Protein AF-A0A8S2TQT3-F1 (afdb_monomer_lite)

Radius of gyration: 25.9 Å; chains: 1; bounding box: 58×27×67 Å

Sequence (89 aa):
IHFAGTETASVWMGYMDGAIDAGRRAACEVLHALAVEPLSTEDLACTYQNRCTEYEHKKREKSQYPTYRYLFSFIVVVLAFLFYIVYTK

Organism: NCBI:txid1234261

InterPro domains:
  IPR002937 Amine oxidase [PF01593] (1-31)
  IPR036188 FAD/NAD(P)-binding domain superfamily [G3DSA:3.50.50.60] (1-43)
  IPR050703 Flavin Monoamine Oxidase [PTHR43563] (1-77)

Structure (mmCIF, N/CA/C/O backbone):
data_AF-A0A8S2TQT3-F1
#
_entry.id   AF-A0A8S2TQT3-F1
#
loop_
_atom_site.group_PDB
_atom_site.id
_atom_site.type_symbol
_atom_site.label_atom_id
_atom_site.label_alt_id
_atom_site.label_comp_id
_atom_site.label_asym_id
_atom_site.label_entity_id
_atom_site.label_seq_id
_atom_site.pdbx_PDB_ins_code
_atom_site.Cartn_x
_atom_site.Cartn_y
_atom_site.Cartn_z
_atom_site.occupancy
_atom_site.B_iso_or_equiv
_atom_site.auth_seq_id
_atom_site.auth_comp_id
_atom_site.auth_asym_id
_atom_site.auth_atom_id
_atom_site.pdbx_PDB_model_num
ATOM 1 N N . ILE A 1 1 ? -3.727 -8.224 19.777 1.00 87.06 1 ILE A N 1
ATOM 2 C CA . ILE A 1 1 ? -2.562 -7.826 18.949 1.00 87.06 1 ILE A CA 1
ATOM 3 C C . ILE A 1 1 ? -2.997 -7.975 17.501 1.00 87.06 1 ILE A C 1
ATOM 5 O O . ILE A 1 1 ? -3.500 -9.040 17.169 1.00 87.06 1 ILE A O 1
ATOM 9 N N . HIS A 1 2 ? -2.876 -6.919 16.694 1.00 92.06 2 HIS A N 1
ATOM 10 C CA . HIS A 1 2 ? -3.266 -6.921 15.280 1.00 92.06 2 HIS A CA 1
ATOM 11 C C . HIS A 1 2 ? -2.012 -7.053 14.421 1.00 92.06 2 HIS A C 1
ATOM 13 O O . HIS A 1 2 ? -1.057 -6.301 14.616 1.00 92.06 2 HIS A O 1
ATOM 19 N N . PHE A 1 3 ? -2.005 -8.019 13.504 1.00 93.38 3 PHE A N 1
ATOM 20 C CA . PHE A 1 3 ? -0.867 -8.268 12.625 1.00 93.38 3 PHE A CA 1
ATOM 21 C C . PHE A 1 3 ? -1.069 -7.583 11.273 1.00 93.38 3 PHE A C 1
ATOM 23 O O . PHE A 1 3 ? -2.124 -7.714 10.644 1.00 93.38 3 PHE A O 1
ATOM 30 N N . ALA A 1 4 ? -0.025 -6.882 10.834 1.00 94.50 4 ALA A N 1
ATOM 31 C CA . ALA A 1 4 ? 0.072 -6.265 9.523 1.00 94.50 4 ALA A CA 1
ATOM 32 C C . ALA A 1 4 ? 1.473 -6.494 8.955 1.00 94.50 4 ALA A C 1
ATOM 34 O O . ALA A 1 4 ? 2.474 -6.205 9.607 1.00 94.50 4 ALA A O 1
ATOM 35 N N . GLY A 1 5 ? 1.516 -6.996 7.729 1.00 92.06 5 GLY A N 1
ATOM 36 C CA . GLY A 1 5 ? 2.730 -7.357 7.007 1.00 92.06 5 GLY A CA 1
ATOM 37 C C . GLY A 1 5 ? 2.367 -7.845 5.611 1.00 92.06 5 GLY A C 1
ATOM 38 O O . GLY A 1 5 ? 1.214 -8.213 5.362 1.00 92.06 5 GLY A O 1
ATOM 39 N N . THR A 1 6 ? 3.331 -7.842 4.692 1.00 95.31 6 THR A N 1
ATOM 40 C CA . THR A 1 6 ? 3.122 -8.264 3.293 1.00 95.31 6 THR A CA 1
ATOM 41 C C . THR A 1 6 ? 2.600 -9.698 3.160 1.00 95.31 6 THR A C 1
ATOM 43 O O . THR A 1 6 ? 1.964 -10.033 2.169 1.00 95.31 6 THR A O 1
ATOM 46 N N . GLU A 1 7 ? 2.847 -10.534 4.161 1.00 95.12 7 GLU A N 1
ATOM 47 C CA . GLU A 1 7 ? 2.415 -11.924 4.290 1.00 95.12 7 GLU A CA 1
ATOM 48 C C . GLU A 1 7 ? 0.959 -12.077 4.760 1.00 95.12 7 GLU A C 1
ATOM 50 O O . GLU A 1 7 ? 0.387 -13.156 4.663 1.00 95.12 7 GLU A O 1
ATOM 55 N N . THR A 1 8 ? 0.347 -10.994 5.248 1.00 93.31 8 THR A N 1
ATOM 56 C CA . THR A 1 8 ? -1.060 -10.947 5.700 1.00 93.31 8 THR A CA 1
ATOM 57 C C . THR A 1 8 ? -1.949 -10.112 4.773 1.00 93.31 8 THR A C 1
ATOM 59 O O . THR A 1 8 ? -3.075 -9.747 5.132 1.00 93.31 8 THR A O 1
ATOM 62 N N . ALA A 1 9 ? -1.420 -9.762 3.600 1.00 93.75 9 ALA A N 1
ATOM 63 C CA . ALA A 1 9 ? -2.121 -9.011 2.575 1.00 93.75 9 ALA A CA 1
ATOM 64 C C . ALA A 1 9 ? -3.139 -9.901 1.854 1.00 93.75 9 ALA A C 1
ATOM 66 O O . ALA A 1 9 ? -2.851 -11.052 1.533 1.00 93.75 9 ALA A O 1
ATOM 67 N N . SER A 1 10 ? -4.323 -9.355 1.574 1.00 90.31 10 SER A N 1
ATOM 68 C CA . SER A 1 10 ? -5.376 -10.070 0.841 1.00 90.31 10 SER A CA 1
ATOM 69 C C . SER A 1 10 ? -5.012 -10.267 -0.636 1.00 90.31 10 SER A C 1
ATOM 71 O O . SER A 1 10 ? -5.334 -11.283 -1.250 1.00 90.31 10 SER A O 1
ATOM 73 N N . VAL A 1 11 ? -4.289 -9.293 -1.190 1.00 89.25 11 VAL A N 1
ATOM 74 C CA . VAL A 1 11 ? -3.801 -9.254 -2.566 1.00 89.25 11 VAL A CA 1
ATOM 75 C C . VAL A 1 11 ? -2.362 -8.740 -2.547 1.00 89.25 11 VAL A C 1
ATOM 77 O O . VAL A 1 11 ? -1.966 -8.013 -1.636 1.00 89.25 11 VAL A O 1
ATOM 80 N N . TRP A 1 12 ? -1.574 -9.109 -3.559 1.00 91.56 12 TRP A N 1
ATOM 81 C CA . TRP A 1 12 ? -0.188 -8.653 -3.721 1.00 91.56 12 TRP A CA 1
ATOM 82 C C . TRP A 1 12 ? 0.720 -9.034 -2.541 1.00 91.56 12 TRP A C 1
ATOM 84 O O . TRP A 1 12 ? 1.554 -8.240 -2.102 1.00 91.56 12 TRP A O 1
ATOM 94 N N . MET A 1 13 ? 0.575 -10.262 -2.028 1.00 93.44 13 MET A N 1
ATOM 95 C CA . MET A 1 13 ? 1.455 -10.774 -0.976 1.00 93.44 13 MET A CA 1
ATOM 96 C C . MET A 1 13 ? 2.929 -10.696 -1.389 1.00 93.44 13 MET A C 1
ATOM 98 O O . MET A 1 13 ? 3.286 -11.021 -2.520 1.00 93.44 13 MET A O 1
ATOM 102 N N . GLY A 1 14 ? 3.781 -10.258 -0.462 1.00 91.94 14 GLY A N 1
ATOM 103 C CA . GLY A 1 14 ? 5.213 -10.034 -0.705 1.00 91.94 14 GLY A CA 1
ATOM 104 C C . GLY A 1 14 ? 5.557 -8.729 -1.439 1.00 91.94 14 GLY A C 1
ATOM 105 O O . GLY A 1 14 ? 6.737 -8.438 -1.625 1.00 91.94 14 GLY A O 1
ATOM 106 N N . TYR A 1 15 ? 4.565 -7.919 -1.824 1.00 92.12 15 TYR A N 1
ATOM 107 C CA . TYR A 1 15 ? 4.774 -6.612 -2.453 1.00 92.12 15 TYR A CA 1
ATOM 108 C C . TYR A 1 15 ? 4.405 -5.459 -1.515 1.00 92.12 15 TYR A C 1
ATOM 110 O O . TYR A 1 15 ? 3.577 -5.599 -0.613 1.00 92.12 15 TYR A O 1
ATOM 118 N N . MET A 1 16 ? 4.993 -4.284 -1.768 1.00 90.94 16 MET A N 1
ATOM 119 C CA . MET A 1 16 ? 4.764 -3.074 -0.968 1.00 90.94 16 MET A CA 1
ATOM 120 C C . MET A 1 16 ? 3.280 -2.678 -0.915 1.00 90.94 16 MET A C 1
ATOM 122 O O . MET A 1 16 ? 2.785 -2.317 0.151 1.00 90.94 16 MET A O 1
ATOM 126 N N . ASP A 1 17 ? 2.556 -2.810 -2.031 1.00 88.56 17 ASP A N 1
ATOM 127 C CA . ASP A 1 17 ? 1.117 -2.520 -2.090 1.00 88.56 17 ASP A CA 1
ATOM 128 C C . ASP A 1 17 ? 0.306 -3.446 -1.167 1.00 88.56 17 ASP A C 1
ATOM 130 O O . ASP A 1 17 ? -0.617 -2.992 -0.491 1.00 88.56 17 ASP A O 1
ATOM 134 N N . GLY A 1 18 ? 0.705 -4.718 -1.050 1.00 92.19 18 GLY A N 1
ATOM 135 C CA . GLY A 1 18 ? 0.101 -5.659 -0.107 1.00 92.19 18 GLY A CA 1
ATOM 136 C C . GLY A 1 18 ? 0.354 -5.275 1.356 1.00 92.19 18 GLY A C 1
ATOM 137 O O . GLY A 1 18 ? -0.550 -5.362 2.185 1.00 92.19 18 GLY A O 1
ATOM 138 N N . ALA A 1 19 ? 1.551 -4.774 1.683 1.00 94.62 19 ALA A N 1
ATOM 139 C CA . ALA A 1 19 ? 1.848 -4.244 3.021 1.00 94.62 19 ALA A CA 1
ATOM 140 C C . ALA A 1 19 ? 0.944 -3.055 3.391 1.00 94.62 19 ALA A C 1
ATOM 142 O O . ALA A 1 19 ? 0.475 -2.965 4.527 1.00 94.62 19 ALA A O 1
ATOM 143 N N . ILE A 1 20 ? 0.686 -2.154 2.435 1.00 91.12 20 ILE A N 1
ATOM 144 C CA . ILE A 1 20 ? -0.189 -0.990 2.633 1.00 91.12 20 ILE A CA 1
ATOM 145 C C . ILE A 1 20 ? -1.628 -1.440 2.920 1.00 91.12 20 ILE A C 1
ATOM 147 O O . ILE A 1 20 ? -2.266 -0.902 3.829 1.00 91.12 20 ILE A O 1
ATOM 151 N N . ASP A 1 21 ? -2.132 -2.426 2.175 1.00 90.00 21 ASP A N 1
ATOM 152 C CA . ASP A 1 21 ? -3.479 -2.971 2.369 1.00 90.00 21 ASP A CA 1
ATOM 153 C C . ASP A 1 21 ? -3.627 -3.661 3.735 1.00 90.00 21 ASP A C 1
ATOM 155 O O . ASP A 1 21 ? -4.515 -3.324 4.524 1.00 90.00 21 ASP A O 1
ATOM 159 N N . ALA A 1 22 ? -2.685 -4.547 4.079 1.00 94.75 22 ALA A N 1
ATOM 160 C CA . ALA A 1 22 ? -2.663 -5.227 5.373 1.00 94.75 22 ALA A CA 1
ATOM 161 C C . ALA A 1 22 ? -2.583 -4.242 6.556 1.00 94.75 22 ALA A C 1
ATOM 163 O O . ALA A 1 22 ? -3.268 -4.423 7.564 1.00 94.75 22 ALA A O 1
ATOM 164 N N . GLY A 1 23 ? -1.788 -3.173 6.426 1.00 93.94 23 GLY A N 1
ATOM 165 C CA . GLY A 1 23 ? -1.684 -2.112 7.430 1.00 93.94 23 GLY A CA 1
ATOM 166 C C . GLY A 1 23 ? -2.979 -1.324 7.611 1.00 93.94 23 GLY A C 1
ATOM 167 O O . GLY A 1 23 ? -3.393 -1.073 8.743 1.00 93.94 23 GLY A O 1
ATOM 168 N N . ARG A 1 24 ? -3.662 -0.978 6.513 1.00 92.31 24 ARG A N 1
ATOM 169 C CA . ARG A 1 24 ? -4.963 -0.291 6.557 1.00 92.31 24 ARG A CA 1
ATOM 170 C C . ARG A 1 24 ? -6.017 -1.132 7.265 1.00 92.31 24 ARG A C 1
ATOM 172 O O . ARG A 1 24 ? -6.747 -0.608 8.102 1.00 92.31 24 ARG A O 1
ATOM 179 N N . ARG A 1 25 ? -6.060 -2.432 6.964 1.00 94.06 25 ARG A N 1
ATOM 180 C CA . ARG A 1 25 ? -6.950 -3.380 7.638 1.00 94.06 25 ARG A CA 1
ATOM 181 C C . ARG A 1 25 ? -6.685 -3.400 9.143 1.00 94.06 25 ARG A C 1
ATOM 183 O O . ARG A 1 25 ? -7.608 -3.165 9.916 1.00 94.06 25 ARG A O 1
ATOM 190 N N . ALA A 1 26 ? -5.435 -3.608 9.557 1.00 94.81 26 ALA A N 1
ATOM 191 C CA . ALA A 1 26 ? -5.086 -3.642 10.976 1.00 94.81 26 ALA A CA 1
ATOM 192 C C . ALA A 1 26 ? -5.401 -2.316 11.691 1.00 94.81 26 ALA A C 1
ATOM 194 O O . ALA A 1 26 ? -5.873 -2.330 12.824 1.00 94.81 26 ALA A O 1
ATOM 195 N N . ALA A 1 27 ? -5.203 -1.169 11.032 1.00 91.69 27 ALA A N 1
ATOM 196 C CA . ALA A 1 27 ? -5.584 0.130 11.580 1.00 91.69 27 ALA A CA 1
ATOM 197 C C . ALA A 1 27 ? -7.103 0.241 11.797 1.00 91.69 27 ALA A C 1
ATOM 199 O O . ALA A 1 27 ? -7.525 0.674 12.867 1.00 91.69 27 ALA A O 1
ATOM 200 N N . CYS A 1 28 ? -7.924 -0.198 10.835 1.00 89.06 28 CYS A N 1
ATOM 201 C CA . CYS A 1 28 ? -9.379 -0.267 11.010 1.00 89.06 28 CYS A CA 1
ATOM 202 C C . CYS A 1 28 ? -9.779 -1.181 12.173 1.00 89.06 28 CYS A C 1
ATOM 204 O O . CYS A 1 28 ? -10.648 -0.814 12.958 1.00 89.06 28 CYS A O 1
ATOM 206 N N . GLU A 1 29 ? -9.140 -2.345 12.314 1.00 92.69 29 GLU A N 1
ATOM 207 C CA . GLU A 1 29 ? -9.411 -3.262 13.426 1.00 92.69 29 GLU A CA 1
ATOM 208 C C . GLU A 1 29 ? -9.096 -2.617 14.786 1.00 92.69 29 GLU A C 1
ATOM 210 O O . GLU A 1 29 ? -9.888 -2.739 15.719 1.00 92.69 29 GLU A O 1
ATOM 215 N N . VAL A 1 30 ? -7.982 -1.881 14.891 1.00 93.38 30 VAL A N 1
ATOM 216 C CA . VAL A 1 30 ? -7.613 -1.136 16.106 1.00 93.38 30 VAL A CA 1
ATOM 217 C C . VAL A 1 30 ? -8.606 -0.011 16.388 1.00 93.38 30 VAL A C 1
ATOM 219 O O . VAL A 1 30 ? -9.074 0.114 17.515 1.00 93.38 30 VAL A O 1
ATOM 222 N N . LEU A 1 31 ? -8.955 0.798 15.384 1.00 90.44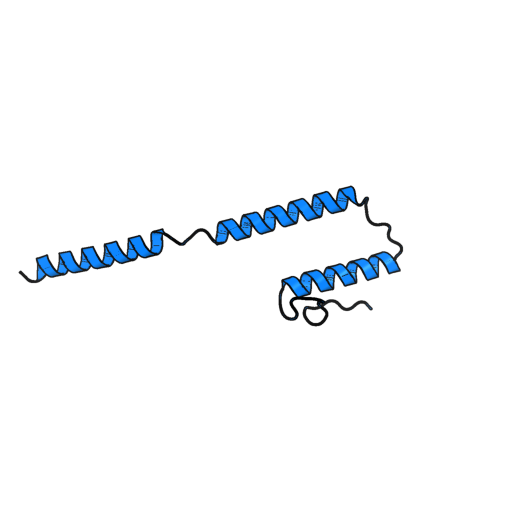 31 LEU A N 1
ATOM 223 C CA . LEU A 1 31 ? -9.917 1.895 15.544 1.00 90.44 31 LEU A CA 1
ATOM 224 C C . LEU A 1 31 ? -11.283 1.378 16.004 1.00 90.44 31 LEU A C 1
ATOM 226 O O . LEU A 1 31 ? -11.874 1.939 16.925 1.00 90.44 31 LEU A O 1
ATOM 230 N N . HIS A 1 32 ? -11.739 0.270 15.416 1.00 87.50 32 HIS A N 1
ATOM 231 C CA . HIS A 1 32 ? -12.976 -0.390 15.811 1.00 87.50 32 HIS A CA 1
ATOM 232 C C . HIS A 1 32 ? -12.907 -0.916 17.250 1.00 87.50 32 HIS A C 1
ATOM 234 O O . HIS A 1 32 ? -13.829 -0.691 18.030 1.00 87.50 32 HIS A O 1
ATOM 240 N N . ALA A 1 33 ? -11.798 -1.557 17.633 1.00 92.25 33 ALA A N 1
ATOM 241 C CA . ALA A 1 33 ? -11.593 -2.050 18.994 1.00 92.25 33 ALA A CA 1
ATOM 242 C C . ALA A 1 33 ? -11.538 -0.922 20.039 1.00 92.25 33 ALA A C 1
ATOM 244 O O . ALA A 1 33 ? -11.945 -1.120 21.182 1.00 92.25 33 ALA A O 1
ATOM 245 N N . LEU A 1 34 ? -11.054 0.259 19.652 1.00 93.44 34 LEU A N 1
ATOM 246 C CA . LEU A 1 34 ? -10.994 1.444 20.508 1.00 93.44 34 LEU A CA 1
ATOM 247 C C . LEU A 1 34 ? -12.288 2.274 20.489 1.00 93.44 34 LEU A C 1
ATOM 249 O O . LEU A 1 34 ? -12.341 3.298 21.167 1.00 93.44 34 LEU A O 1
ATOM 253 N N . ALA A 1 35 ? -13.307 1.860 19.724 1.00 87.94 35 ALA A N 1
ATOM 254 C CA . ALA A 1 35 ? -14.534 2.623 19.479 1.00 87.94 35 ALA A CA 1
ATOM 255 C C . ALA A 1 35 ? -14.261 4.082 19.059 1.00 87.94 35 ALA A C 1
ATOM 257 O O . ALA A 1 35 ? -15.033 4.992 19.362 1.00 87.94 35 ALA A O 1
ATOM 258 N N . VAL A 1 36 ? -13.140 4.307 18.368 1.00 81.44 36 VAL A N 1
ATOM 259 C CA . VAL A 1 36 ? -12.804 5.616 17.818 1.00 81.44 36 VAL A CA 1
ATOM 260 C C . VAL A 1 36 ? -13.685 5.799 16.598 1.00 81.44 36 VAL A C 1
ATOM 262 O O . VAL A 1 36 ? -13.489 5.130 15.580 1.00 81.44 36 VAL A O 1
ATOM 265 N N . GLU A 1 37 ? -14.671 6.687 16.707 1.00 71.88 37 GLU A N 1
ATOM 266 C CA . GLU A 1 37 ? -15.390 7.133 15.524 1.00 71.88 37 GLU A CA 1
ATOM 267 C C . GLU A 1 37 ? -14.366 7.776 14.582 1.00 71.88 37 GLU A C 1
ATOM 269 O O . GLU A 1 37 ? -13.590 8.639 15.015 1.00 71.88 37 GLU A O 1
ATOM 274 N N . PRO A 1 38 ? -14.282 7.337 13.317 1.00 64.44 38 PRO A N 1
ATOM 275 C CA . PRO A 1 38 ? -13.389 7.988 12.382 1.00 64.44 38 PRO A CA 1
ATOM 276 C C . PRO A 1 38 ? -13.797 9.461 12.278 1.00 64.44 38 PRO A C 1
ATOM 278 O O . PRO A 1 38 ? -14.990 9.769 12.234 1.00 64.44 38 PRO A O 1
ATOM 281 N N . LEU A 1 39 ? -12.804 10.363 12.212 1.00 63.91 39 LEU A N 1
ATOM 282 C CA . LEU A 1 39 ? -13.021 11.721 11.701 1.00 63.91 39 LEU A CA 1
ATOM 283 C C . LEU A 1 39 ? -13.949 11.621 10.488 1.00 63.91 39 LEU A C 1
ATOM 285 O O . LEU A 1 39 ? -13.803 10.671 9.711 1.00 63.91 39 LEU A O 1
ATOM 289 N N . SER A 1 40 ? -14.888 12.562 10.371 1.00 67.00 40 SER A N 1
ATOM 290 C CA . SER A 1 40 ? -15.947 12.548 9.362 1.00 67.00 40 SER A CA 1
ATOM 291 C C . SER A 1 40 ? -15.442 11.965 8.036 1.00 67.00 40 SER A C 1
ATOM 293 O O . SER A 1 40 ? -14.352 12.300 7.563 1.00 67.00 40 SER A O 1
ATOM 295 N N . THR A 1 41 ? -16.188 11.022 7.453 1.00 66.75 41 THR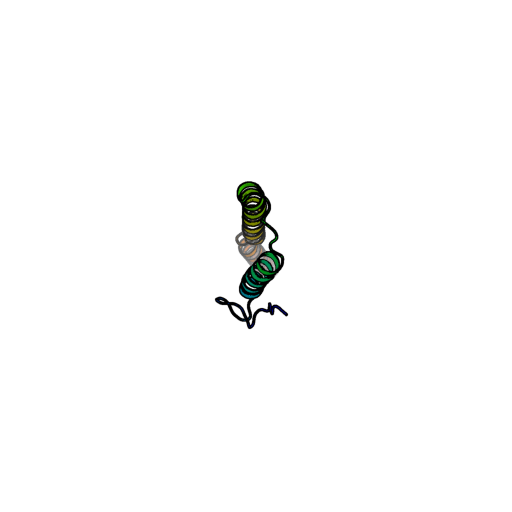 A N 1
ATOM 296 C CA . THR A 1 41 ? -15.732 10.294 6.249 1.00 66.75 41 THR A CA 1
ATOM 297 C C . THR A 1 41 ? -15.307 11.227 5.106 1.00 66.75 41 THR A C 1
ATOM 299 O O . THR A 1 41 ? -14.473 10.849 4.283 1.00 66.75 41 THR A O 1
ATOM 302 N N . GLU A 1 42 ? -15.808 12.463 5.106 1.00 68.19 42 GLU A N 1
ATOM 303 C CA . GLU A 1 42 ? -15.445 13.536 4.184 1.00 68.19 42 GLU A CA 1
ATOM 304 C C . GLU A 1 42 ? -13.998 14.032 4.372 1.00 68.19 42 GLU A C 1
ATOM 306 O O . GLU A 1 42 ? -13.257 14.163 3.391 1.00 68.19 42 GLU A O 1
ATOM 311 N N . ASP A 1 43 ? -13.548 14.219 5.616 1.00 67.56 43 ASP A N 1
ATOM 312 C CA . ASP A 1 43 ? -12.183 14.665 5.936 1.00 67.56 43 ASP A CA 1
ATOM 313 C C . ASP A 1 43 ? -11.139 13.593 5.585 1.00 67.56 43 ASP A C 1
ATOM 315 O O . ASP A 1 43 ? -10.039 13.880 5.092 1.00 67.56 43 ASP A O 1
ATOM 319 N N . LEU A 1 44 ? -11.489 12.320 5.793 1.00 70.38 44 LEU A N 1
ATOM 320 C CA . LEU A 1 44 ? -10.619 11.202 5.434 1.00 70.38 44 LEU A CA 1
ATOM 321 C C . LEU A 1 44 ? -10.552 11.010 3.910 1.00 70.38 44 LEU A C 1
ATOM 323 O O . LEU A 1 44 ? -9.471 10.754 3.368 1.00 70.38 44 LEU A O 1
ATOM 327 N N . ALA A 1 45 ? -11.684 11.173 3.214 1.00 68.00 45 ALA A N 1
ATOM 328 C CA . ALA A 1 45 ? -11.773 11.035 1.764 1.00 68.00 45 ALA A CA 1
ATOM 329 C C . ALA A 1 45 ? -10.920 12.082 1.036 1.00 68.00 45 ALA A C 1
ATOM 331 O O . ALA A 1 45 ? -10.154 11.715 0.142 1.00 68.00 45 ALA A O 1
ATOM 332 N N . CYS A 1 46 ? -10.972 13.358 1.443 1.00 66.19 46 CYS A N 1
ATOM 333 C CA . CYS A 1 46 ? -10.165 14.400 0.801 1.00 66.19 46 CYS A CA 1
ATOM 334 C C . CYS A 1 46 ? -8.656 14.178 1.024 1.00 66.19 46 CYS A C 1
ATOM 336 O O . CYS A 1 46 ? -7.853 14.328 0.099 1.00 66.19 46 CYS A O 1
ATOM 338 N N . THR A 1 47 ? -8.263 13.712 2.214 1.00 71.88 47 THR A N 1
ATOM 339 C CA . THR A 1 47 ? -6.858 13.460 2.567 1.00 71.88 47 THR A CA 1
ATOM 340 C C . THR A 1 47 ? -6.282 12.238 1.843 1.00 71.88 47 THR A C 1
ATOM 342 O O . THR A 1 47 ? -5.112 12.236 1.446 1.00 71.88 47 THR A O 1
ATOM 345 N N . TYR A 1 48 ? -7.080 11.181 1.668 1.00 71.44 48 TYR A N 1
ATOM 346 C CA . TYR A 1 48 ? -6.675 9.996 0.913 1.00 71.44 48 TYR A CA 1
ATOM 347 C C . TYR A 1 48 ? -6.573 10.306 -0.584 1.00 71.44 48 TYR A C 1
ATOM 349 O O . TYR A 1 48 ? -5.543 10.020 -1.197 1.00 71.44 48 TYR A O 1
ATOM 357 N N . GLN A 1 49 ? -7.588 10.972 -1.144 1.00 72.00 49 GLN A N 1
ATOM 358 C CA . GLN A 1 49 ? -7.632 11.351 -2.555 1.00 72.00 49 GLN A CA 1
ATOM 359 C C . GLN A 1 49 ? -6.429 12.220 -2.943 1.00 72.00 49 GLN A C 1
ATOM 361 O O . GLN A 1 49 ? -5.750 11.909 -3.920 1.00 72.00 49 GLN A O 1
ATOM 366 N N . ASN A 1 50 ? -6.106 13.246 -2.146 1.00 67.38 50 ASN A N 1
ATOM 367 C CA . ASN A 1 50 ? -4.968 14.133 -2.406 1.00 67.38 50 ASN A CA 1
ATOM 368 C C . ASN A 1 50 ? -3.622 13.389 -2.391 1.00 67.38 50 ASN A C 1
ATOM 370 O O . ASN A 1 50 ? -2.744 13.665 -3.205 1.00 67.38 50 ASN A O 1
ATOM 374 N N . ARG A 1 51 ? -3.452 12.397 -1.507 1.00 68.00 51 ARG A N 1
ATOM 375 C CA . ARG A 1 51 ? -2.229 11.577 -1.483 1.00 68.00 51 ARG A CA 1
ATOM 376 C C . 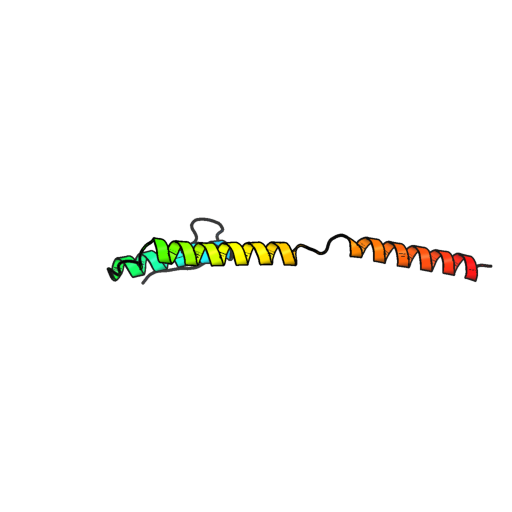ARG A 1 51 ? -2.144 10.616 -2.665 1.00 68.00 51 ARG A C 1
ATOM 378 O O . ARG A 1 51 ? -1.051 10.407 -3.187 1.00 68.00 51 ARG A O 1
ATOM 385 N N . CYS A 1 52 ? -3.264 10.025 -3.085 1.00 64.56 52 CYS A N 1
ATOM 386 C CA . CYS A 1 52 ? -3.309 9.128 -4.239 1.00 64.56 52 CYS A CA 1
ATOM 387 C C . CYS A 1 52 ? -2.992 9.863 -5.547 1.00 64.56 52 CYS A C 1
ATOM 389 O O . CYS A 1 52 ? -2.219 9.348 -6.357 1.00 64.56 52 CYS A O 1
ATOM 391 N N . THR A 1 53 ? -3.523 11.075 -5.736 1.00 66.56 53 THR A N 1
ATOM 392 C CA . THR A 1 53 ? -3.239 11.891 -6.927 1.00 66.56 53 THR A CA 1
ATOM 393 C C . THR A 1 53 ? -1.778 12.326 -6.976 1.00 66.56 53 THR A C 1
ATOM 395 O O . THR A 1 53 ? -1.151 12.228 -8.030 1.00 66.56 53 THR A O 1
ATOM 398 N N . GLU A 1 54 ? -1.196 12.721 -5.842 1.00 67.62 54 GLU A N 1
ATOM 399 C CA . GLU A 1 54 ? 0.220 13.085 -5.776 1.00 67.62 54 GLU A CA 1
ATOM 400 C C . GLU A 1 54 ? 1.148 11.883 -6.034 1.00 67.62 54 GLU A C 1
ATOM 402 O O . GLU A 1 54 ? 2.145 11.999 -6.755 1.00 67.62 54 GLU A O 1
ATOM 407 N N . TYR A 1 55 ? 0.794 10.697 -5.524 1.00 66.00 55 TYR A N 1
ATOM 408 C CA . TYR A 1 55 ? 1.557 9.469 -5.760 1.00 66.00 55 TYR A CA 1
ATOM 409 C C . TYR A 1 55 ? 1.530 9.045 -7.237 1.00 66.00 55 TYR A C 1
ATOM 411 O O . TYR A 1 55 ? 2.572 8.712 -7.809 1.00 66.00 55 TYR A O 1
ATOM 419 N N . GLU A 1 56 ? 0.362 9.102 -7.887 1.00 62.38 56 GLU A N 1
ATOM 420 C CA . GLU A 1 56 ? 0.249 8.836 -9.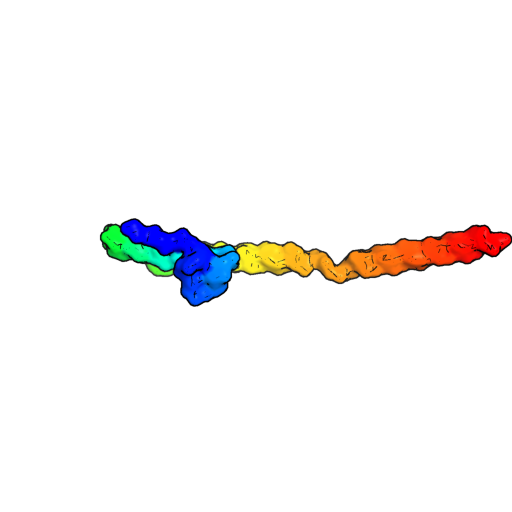324 1.00 62.38 56 GLU A CA 1
ATOM 421 C C . GLU A 1 56 ? 0.998 9.866 -10.175 1.00 62.38 56 GLU A C 1
ATOM 423 O O . GLU A 1 56 ? 1.696 9.483 -11.119 1.00 62.38 56 GLU A O 1
ATOM 428 N N . HIS A 1 57 ? 0.890 11.156 -9.842 1.00 58.78 57 HIS A N 1
ATOM 429 C CA . HIS A 1 57 ? 1.563 12.227 -10.578 1.00 58.78 57 HIS A CA 1
ATOM 430 C C . HIS A 1 57 ? 3.085 12.030 -10.560 1.00 58.78 57 HIS A C 1
ATOM 432 O O . HIS A 1 57 ? 3.743 12.061 -11.602 1.00 58.78 57 HIS A O 1
ATOM 438 N N . LYS A 1 58 ? 3.640 11.689 -9.392 1.00 61.09 58 LYS A N 1
ATOM 439 C CA . LYS A 1 58 ? 5.072 11.413 -9.222 1.00 61.09 58 LYS A CA 1
ATOM 440 C C . LYS A 1 58 ? 5.527 10.123 -9.916 1.00 61.09 58 LYS A C 1
ATOM 442 O O . LYS A 1 58 ? 6.657 10.050 -10.406 1.00 61.09 58 LYS A O 1
ATOM 447 N N . LYS A 1 59 ? 4.665 9.099 -9.986 1.00 60.41 59 LYS A N 1
ATOM 448 C CA . LYS A 1 59 ? 4.936 7.855 -10.731 1.00 60.41 59 LYS A CA 1
ATOM 449 C C . LYS A 1 59 ? 4.991 8.108 -12.242 1.00 60.41 59 LYS A C 1
ATOM 451 O O . LYS A 1 59 ? 5.852 7.535 -12.909 1.00 60.41 59 LYS A O 1
ATOM 456 N N . ARG A 1 60 ? 4.137 8.993 -12.774 1.00 55.03 60 ARG A N 1
ATOM 457 C CA . ARG A 1 60 ? 4.175 9.403 -14.191 1.00 55.03 60 ARG A CA 1
ATOM 458 C C . ARG A 1 60 ? 5.412 10.232 -14.521 1.00 55.03 60 ARG A C 1
ATOM 460 O O . ARG A 1 60 ? 6.060 9.955 -15.523 1.00 55.03 60 ARG A O 1
ATOM 467 N N . GLU A 1 61 ? 5.796 11.166 -13.655 1.00 60.97 61 GLU A N 1
ATOM 468 C CA . GLU A 1 61 ? 6.968 12.024 -13.877 1.00 60.97 61 GLU A CA 1
ATOM 469 C C . GLU A 1 61 ? 8.285 11.224 -13.914 1.00 60.97 61 GLU A C 1
ATOM 471 O O . GLU A 1 61 ? 9.128 11.429 -14.787 1.00 60.97 61 GLU A O 1
ATOM 476 N N . LYS A 1 62 ? 8.444 10.219 -13.040 1.00 54.81 62 LYS A N 1
ATOM 477 C CA . LYS A 1 62 ? 9.625 9.335 -13.061 1.00 54.81 62 LYS A CA 1
ATOM 478 C C . LYS A 1 62 ? 9.665 8.356 -14.239 1.00 54.81 62 LYS A C 1
ATOM 480 O O . LYS A 1 62 ? 10.730 7.815 -14.510 1.00 54.81 62 LYS A O 1
ATOM 485 N N . SER A 1 63 ? 8.555 8.138 -14.943 1.00 51.31 63 SER A N 1
ATOM 486 C CA . SER A 1 63 ? 8.496 7.305 -16.154 1.00 51.31 63 SER A CA 1
ATOM 487 C C . SER A 1 63 ? 8.752 8.109 -17.439 1.00 51.31 63 SER A C 1
ATOM 489 O O . SER A 1 63 ? 8.545 7.599 -18.541 1.00 51.31 63 SER A O 1
ATOM 491 N N . GLN A 1 64 ? 9.188 9.366 -17.329 1.00 55.62 64 GLN A N 1
ATOM 492 C CA . GLN A 1 64 ? 9.422 10.246 -18.468 1.00 55.62 64 GLN A CA 1
ATOM 493 C C . GLN A 1 64 ? 10.916 10.360 -18.800 1.00 55.62 64 GLN A C 1
ATOM 495 O O . GLN A 1 64 ? 11.515 11.428 -18.746 1.00 55.62 64 GLN A O 1
ATOM 500 N N . TYR A 1 65 ? 11.533 9.244 -19.191 1.00 62.41 65 TYR A N 1
ATOM 501 C CA . TYR A 1 65 ? 12.763 9.275 -19.994 1.00 62.41 65 TYR A CA 1
ATOM 502 C C . TYR A 1 65 ? 12.845 8.102 -20.985 1.00 62.41 65 TYR A C 1
ATOM 504 O O . TYR A 1 65 ? 13.553 7.130 -20.720 1.00 62.41 65 TYR A O 1
ATOM 512 N N . PRO A 1 66 ? 12.169 8.170 -22.156 1.00 58.94 66 PRO A N 1
ATOM 513 C CA . PRO A 1 66 ? 12.371 7.148 -23.184 1.00 58.94 66 PRO A CA 1
ATOM 514 C C . PRO A 1 66 ? 12.883 7.633 -24.553 1.00 58.94 66 PRO A C 1
ATOM 516 O O . PRO A 1 66 ? 13.191 6.781 -25.378 1.00 58.94 66 PRO A O 1
ATOM 519 N N . THR A 1 67 ? 13.040 8.930 -24.846 1.00 61.62 67 THR A N 1
ATOM 520 C CA . THR A 1 67 ? 13.319 9.364 -26.240 1.00 61.62 67 THR A CA 1
ATOM 521 C C . THR A 1 67 ? 14.747 9.848 -26.515 1.00 61.62 67 THR A C 1
ATOM 523 O O . THR A 1 67 ? 15.324 9.482 -27.538 1.00 61.62 67 THR A O 1
ATOM 526 N N . TYR A 1 68 ? 15.388 10.591 -25.608 1.00 72.00 68 TYR A N 1
ATOM 527 C CA . TYR A 1 68 ? 16.719 11.173 -25.867 1.00 72.00 68 TYR A CA 1
ATOM 528 C C . TYR A 1 68 ? 17.883 10.165 -25.804 1.00 72.00 68 TYR A C 1
ATOM 530 O O . TYR A 1 68 ? 18.961 10.426 -26.338 1.00 72.00 68 TYR A O 1
ATOM 538 N N . ARG A 1 69 ? 17.673 8.987 -25.199 1.00 77.25 69 ARG A N 1
ATOM 539 C CA . A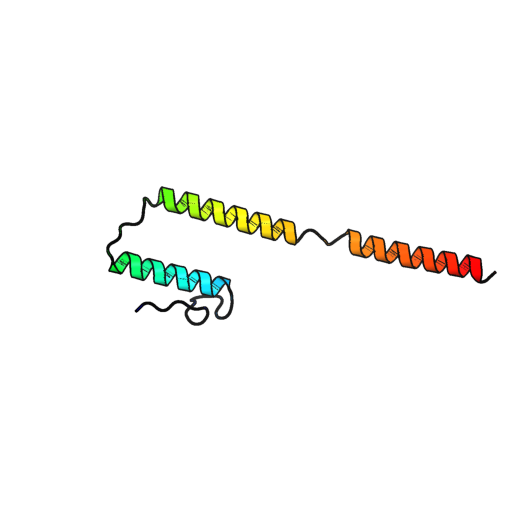RG A 1 69 ? 18.715 7.954 -25.055 1.00 77.25 69 ARG A CA 1
ATOM 540 C C . ARG A 1 69 ? 19.128 7.340 -26.398 1.00 77.25 69 ARG A C 1
ATOM 542 O O . ARG A 1 69 ? 20.314 7.136 -26.638 1.00 77.25 69 ARG A O 1
ATOM 549 N N . TYR A 1 70 ? 18.165 7.080 -27.283 1.00 77.25 70 TYR A N 1
ATOM 550 C CA . TYR A 1 70 ? 18.440 6.499 -28.603 1.00 77.25 70 TYR A CA 1
ATOM 551 C C . TYR A 1 70 ? 18.997 7.532 -29.591 1.00 77.25 70 TYR A C 1
ATOM 553 O O . TYR A 1 70 ? 19.890 7.211 -30.372 1.00 77.25 70 TYR A O 1
ATOM 561 N N . LEU A 1 71 ? 18.542 8.786 -29.501 1.00 81.19 71 LEU A N 1
ATOM 562 C CA . LEU A 1 71 ? 19.070 9.903 -30.292 1.00 81.19 71 LEU A CA 1
ATOM 563 C C . LEU A 1 71 ? 20.558 10.151 -30.012 1.00 81.19 71 LEU A C 1
ATOM 565 O O . LEU A 1 71 ? 21.346 10.256 -30.950 1.00 81.19 71 LEU A O 1
ATOM 569 N N . PHE A 1 72 ? 20.964 10.170 -28.739 1.00 88.38 72 PHE A N 1
ATOM 570 C CA . PHE A 1 72 ? 22.373 10.336 -28.373 1.00 88.38 72 PHE A CA 1
ATOM 571 C C . PHE A 1 72 ? 23.241 9.177 -28.886 1.00 88.38 72 PHE A C 1
ATOM 573 O O . PHE A 1 72 ? 24.307 9.405 -29.457 1.00 88.38 72 PHE A O 1
ATOM 580 N N . SER A 1 73 ? 22.750 7.938 -28.766 1.00 86.94 73 SER A N 1
ATOM 581 C CA . SER A 1 73 ? 23.451 6.754 -29.275 1.00 86.94 73 SER A CA 1
ATOM 582 C C . SER A 1 73 ? 23.683 6.815 -30.789 1.00 86.94 73 SER A C 1
ATOM 584 O O . SER A 1 73 ? 24.757 6.439 -31.251 1.00 86.94 73 SER A O 1
ATOM 586 N N . PHE A 1 74 ? 22.706 7.288 -31.567 1.00 90.25 74 PHE A N 1
ATOM 587 C CA . PHE A 1 74 ? 22.834 7.390 -33.022 1.00 90.25 74 PHE A CA 1
ATOM 588 C C . PHE A 1 74 ? 23.852 8.459 -33.436 1.00 90.25 74 PHE A C 1
ATOM 590 O O . PHE A 1 74 ? 24.701 8.206 -34.289 1.00 90.25 74 PHE A O 1
ATOM 597 N N . ILE A 1 75 ? 23.821 9.627 -32.783 1.00 93.50 75 ILE A N 1
ATOM 598 C CA . ILE A 1 75 ? 24.754 10.729 -33.056 1.00 93.50 75 ILE A CA 1
ATOM 599 C C . ILE A 1 75 ? 26.204 10.286 -32.825 1.00 93.50 75 ILE A C 1
ATOM 601 O O . ILE A 1 75 ? 27.055 10.530 -33.676 1.00 93.50 75 ILE A O 1
ATOM 605 N N . VAL A 1 76 ? 26.490 9.584 -31.723 1.00 94.44 76 VAL A N 1
ATOM 606 C CA . VAL A 1 76 ? 27.850 9.105 -31.416 1.00 94.44 76 VAL A CA 1
ATOM 607 C C . VAL A 1 76 ? 28.362 8.126 -32.480 1.00 94.44 76 VAL A C 1
ATOM 609 O O . VAL A 1 76 ? 29.506 8.247 -32.915 1.00 94.44 76 VAL A O 1
ATOM 612 N N . VAL A 1 77 ? 27.521 7.197 -32.948 1.00 95.25 77 VAL A N 1
ATOM 613 C CA . VAL A 1 77 ? 27.901 6.223 -33.989 1.00 95.25 77 VAL A CA 1
ATOM 614 C C . VAL A 1 77 ? 28.161 6.910 -35.330 1.00 95.25 77 VAL A C 1
ATOM 616 O O . VAL A 1 77 ? 29.161 6.615 -35.982 1.00 95.25 77 VAL A O 1
ATOM 619 N N . VAL A 1 78 ? 27.303 7.854 -35.731 1.00 95.62 78 VAL A N 1
ATOM 620 C CA . VAL A 1 78 ? 27.481 8.611 -36.981 1.00 95.62 78 VAL A CA 1
ATOM 62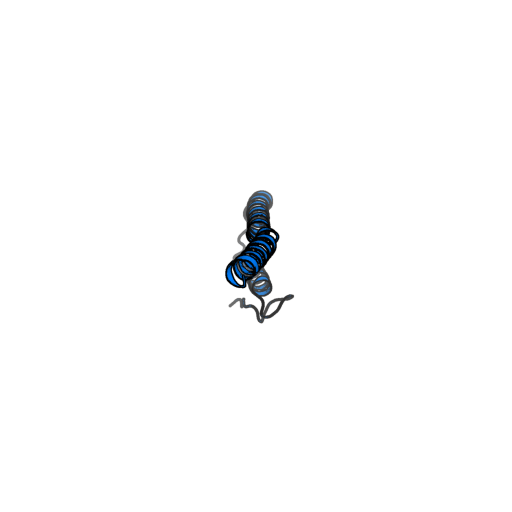1 C C . VAL A 1 78 ? 28.760 9.442 -36.933 1.00 95.62 78 VAL A C 1
ATOM 623 O O . VAL A 1 78 ? 29.541 9.407 -37.880 1.00 95.62 78 VAL A O 1
ATOM 626 N N . LEU A 1 79 ? 29.023 10.142 -35.826 1.00 96.00 79 LEU A N 1
ATOM 627 C CA . LEU A 1 79 ? 30.246 10.931 -35.666 1.00 96.00 79 LEU A CA 1
ATOM 628 C C . LEU A 1 79 ? 31.505 10.056 -35.711 1.00 96.00 79 LEU A C 1
ATOM 630 O O . LEU A 1 79 ? 32.464 10.415 -36.391 1.00 96.00 79 LEU A O 1
ATOM 634 N N . ALA A 1 80 ? 31.495 8.894 -35.052 1.00 95.69 80 ALA A N 1
ATOM 635 C CA . ALA A 1 80 ? 32.609 7.949 -35.098 1.00 95.69 80 ALA A CA 1
ATOM 636 C C . ALA A 1 80 ? 32.846 7.399 -36.514 1.00 95.69 80 ALA A C 1
ATOM 638 O O . ALA A 1 80 ? 33.990 7.289 -36.954 1.00 95.69 80 ALA A O 1
ATOM 639 N N . PHE A 1 81 ? 31.776 7.097 -37.253 1.00 96.00 81 PHE A N 1
ATOM 640 C CA . PHE A 1 81 ? 31.867 6.619 -38.631 1.00 96.00 81 PHE A CA 1
ATOM 641 C C . PHE A 1 81 ? 32.393 7.694 -39.592 1.00 96.00 81 PHE A C 1
ATOM 643 O O . PHE A 1 81 ? 33.249 7.414 -40.428 1.00 96.00 81 PHE A O 1
ATOM 650 N N . LEU A 1 82 ? 31.935 8.941 -39.447 1.00 95.75 82 LEU A N 1
ATOM 651 C CA . LEU A 1 82 ? 32.456 10.068 -40.224 1.00 95.75 82 LEU A CA 1
ATOM 652 C C . LEU A 1 82 ? 33.935 10.320 -39.916 1.00 95.75 82 LEU A C 1
ATOM 654 O O . LEU A 1 82 ? 34.727 10.508 -40.838 1.00 95.75 82 LEU A O 1
ATOM 658 N N . PHE A 1 83 ? 34.319 10.266 -38.639 1.00 96.25 83 PHE A N 1
ATOM 659 C CA . PHE A 1 83 ? 35.715 10.368 -38.225 1.00 96.25 83 PHE A CA 1
ATOM 660 C C . PHE A 1 83 ? 36.570 9.252 -38.839 1.00 96.25 83 PHE A C 1
ATOM 662 O O . PHE A 1 83 ? 37.640 9.527 -39.375 1.00 96.25 83 PHE A O 1
ATOM 669 N N . TYR A 1 84 ? 36.072 8.012 -38.845 1.00 96.19 84 TYR A N 1
ATOM 670 C CA . TYR A 1 84 ? 36.732 6.885 -39.501 1.00 96.19 84 TYR A CA 1
ATOM 671 C C . TYR A 1 84 ? 36.928 7.134 -41.005 1.00 96.19 84 TYR A C 1
ATOM 673 O O . TYR A 1 84 ? 38.039 6.983 -41.503 1.00 96.19 84 TYR A O 1
ATOM 681 N N . ILE A 1 85 ? 35.901 7.593 -41.730 1.00 95.38 85 ILE A N 1
ATOM 682 C CA . ILE A 1 85 ? 36.019 7.906 -43.167 1.00 95.38 85 ILE A CA 1
ATOM 683 C C . ILE A 1 85 ? 37.081 8.978 -43.437 1.00 95.38 85 ILE A C 1
ATOM 685 O O . ILE A 1 85 ? 37.842 8.849 -44.394 1.00 95.38 85 ILE A O 1
ATOM 689 N N . VAL A 1 86 ? 37.132 10.029 -42.615 1.00 95.94 86 VAL A N 1
ATOM 690 C CA . VAL A 1 86 ? 38.112 11.116 -42.767 1.00 95.94 86 VAL A CA 1
ATOM 691 C C . VAL A 1 86 ? 39.530 10.631 -42.473 1.00 95.94 86 VAL A C 1
ATOM 693 O O . VAL A 1 86 ? 40.452 11.024 -43.174 1.00 95.94 86 VAL A O 1
ATOM 696 N N . TYR A 1 87 ? 39.707 9.778 -41.463 1.00 95.12 87 TYR A N 1
ATOM 697 C CA . TYR A 1 87 ? 41.024 9.320 -41.010 1.00 95.12 87 TYR A CA 1
ATOM 698 C C . TYR A 1 87 ? 41.605 8.166 -41.844 1.00 95.12 87 TYR A C 1
ATOM 700 O O . TYR A 1 87 ? 42.806 7.924 -41.817 1.00 95.12 87 TYR A O 1
ATOM 708 N N . THR A 1 88 ? 40.760 7.432 -42.575 1.00 91.38 88 THR A N 1
ATOM 709 C CA . THR A 1 88 ? 41.190 6.299 -43.421 1.00 91.38 88 THR A CA 1
ATOM 710 C C . THR A 1 88 ? 41.539 6.730 -44.856 1.00 91.38 88 THR A C 1
ATOM 712 O O . THR A 1 88 ? 41.758 5.883 -45.722 1.00 91.38 88 THR A O 1
ATOM 715 N N . LYS A 1 89 ? 41.584 8.037 -45.127 1.00 72.38 89 LYS A N 1
ATOM 716 C CA . LYS A 1 89 ? 42.137 8.627 -46.350 1.00 72.38 89 LYS A CA 1
ATOM 717 C C . LYS A 1 89 ? 43.455 9.321 -46.057 1.00 72.38 89 LYS A C 1
ATOM 719 O O . LYS A 1 89 ? 44.319 9.262 -46.957 1.00 72.38 89 LYS A O 1
#

Foldseek 3Di:
DQDADLCQFPPNRPDPVSSVRSVVVSVVVVCVVVVPDPDPPVVVVVVVVVVVVVVVVVVVVVVPDDDVVVVVVVVVVVVVVVVVVVVVD

pLDDT: mean 81.73, std 13.87, range [51.31, 96.25]

Secondary structure (DSSP, 8-state):
----SGGG-SSSTTSHHHHHHHHHHHHHHHHHHTT---S-HHHHHHHHHHHHHHHHHHHHHHT--SSHHHHHHHHHHHHHHHHHHHHT-